Protein AF-A0A925UW72-F1 (afdb_monomer_lite)

Radius of gyration: 18.99 Å; chains: 1; bounding box: 35×32×63 Å

pLDDT: mean 74.26, std 14.44, range [50.22, 94.0]

Foldseek 3Di:
DVQLVVQLVQLVVCLVCQVPQQDDRDGDDPVLVVVCVVDVVCPVVVVVVVVVVVVVLQVPDPDVRNGSRDNVVSVVVNVVSVVVVVVVVVVVVVVVVVVVVVVVVVD

Structure (mmCIF, N/CA/C/O backbone):
data_AF-A0A925UW72-F1
#
_entry.id   AF-A0A925UW72-F1
#
loop_
_atom_site.group_PDB
_atom_site.id
_atom_site.type_symbol
_atom_site.label_atom_id
_atom_site.label_alt_id
_atom_site.label_comp_id
_atom_site.label_asym_id
_atom_site.label_entity_id
_atom_site.label_seq_id
_atom_site.pdbx_PDB_ins_code
_atom_site.Cartn_x
_atom_site.Cartn_y
_atom_site.Cartn_z
_atom_site.occupancy
_atom_site.B_iso_or_equiv
_atom_site.auth_seq_id
_atom_site.auth_comp_id
_atom_site.auth_asym_id
_atom_site.auth_atom_id
_atom_site.pdbx_PDB_model_num
ATOM 1 N N . MET A 1 1 ? -1.631 -4.125 -10.412 1.00 61.69 1 MET A N 1
ATOM 2 C CA . MET A 1 1 ? -2.235 -2.786 -10.253 1.00 61.69 1 MET A CA 1
ATOM 3 C C . MET A 1 1 ? -3.573 -2.838 -9.521 1.00 61.69 1 MET A C 1
ATOM 5 O O . MET A 1 1 ? -3.659 -2.257 -8.456 1.00 61.69 1 MET A O 1
ATOM 9 N N . ASP A 1 2 ? -4.575 -3.599 -9.975 1.00 77.56 2 ASP A N 1
ATOM 10 C CA . ASP A 1 2 ? -5.892 -3.650 -9.297 1.00 77.56 2 ASP A CA 1
ATOM 11 C C . ASP A 1 2 ? -5.834 -4.123 -7.819 1.00 77.56 2 ASP A C 1
ATOM 13 O O . ASP A 1 2 ? -6.500 -3.598 -6.928 1.00 77.56 2 ASP A O 1
ATOM 17 N N . ARG A 1 3 ? -4.934 -5.064 -7.509 1.00 76.69 3 ARG A N 1
ATOM 18 C CA . ARG A 1 3 ? -4.777 -5.637 -6.158 1.00 76.69 3 ARG A CA 1
ATOM 19 C C . ARG A 1 3 ? -4.226 -4.671 -5.109 1.00 76.69 3 ARG A C 1
ATOM 21 O O . ARG A 1 3 ? -4.700 -4.683 -3.978 1.00 76.69 3 ARG A O 1
ATOM 28 N N . THR A 1 4 ? -3.233 -3.853 -5.461 1.00 80.12 4 THR A N 1
ATOM 29 C CA . THR A 1 4 ? -2.656 -2.859 -4.536 1.00 80.12 4 THR A CA 1
ATOM 30 C C . THR A 1 4 ? -3.701 -1.812 -4.183 1.00 80.12 4 THR A C 1
ATOM 32 O O . THR A 1 4 ? -3.863 -1.481 -3.013 1.00 80.12 4 THR A O 1
ATOM 35 N N . THR A 1 5 ? -4.487 -1.386 -5.173 1.00 84.06 5 THR A N 1
ATOM 36 C CA . THR A 1 5 ? -5.615 -0.468 -4.987 1.00 84.06 5 THR A CA 1
ATOM 37 C C . THR A 1 5 ? -6.691 -1.076 -4.091 1.00 84.06 5 THR A C 1
ATOM 39 O O . THR A 1 5 ? -7.159 -0.432 -3.153 1.00 84.06 5 THR A O 1
ATOM 42 N N . ARG A 1 6 ? -7.043 -2.348 -4.317 1.00 84.69 6 ARG A N 1
ATOM 43 C CA . ARG A 1 6 ? -8.014 -3.065 -3.484 1.00 84.69 6 ARG A CA 1
ATOM 44 C C . ARG A 1 6 ? -7.549 -3.209 -2.034 1.00 84.69 6 ARG A C 1
ATOM 46 O O . ARG A 1 6 ? -8.344 -2.967 -1.130 1.00 84.69 6 ARG A O 1
ATOM 53 N N . ARG A 1 7 ? -6.276 -3.556 -1.807 1.00 84.75 7 ARG A N 1
ATOM 54 C CA . ARG A 1 7 ? -5.704 -3.643 -0.454 1.00 84.75 7 ARG A CA 1
ATOM 55 C C . ARG A 1 7 ? -5.688 -2.287 0.234 1.00 84.75 7 ARG A C 1
ATOM 57 O O . ARG A 1 7 ? -6.139 -2.187 1.368 1.00 84.75 7 ARG A O 1
ATOM 64 N N . HIS A 1 8 ? -5.237 -1.250 -0.468 1.00 87.12 8 HIS A N 1
ATOM 65 C CA . HIS A 1 8 ? -5.233 0.114 0.046 1.00 87.12 8 HIS A CA 1
ATOM 66 C C . HIS A 1 8 ? -6.637 0.535 0.499 1.00 87.12 8 HIS A C 1
ATOM 68 O O . HIS A 1 8 ? -6.808 0.936 1.642 1.00 87.12 8 HIS A O 1
ATOM 74 N N . SER A 1 9 ? -7.662 0.311 -0.331 1.00 86.56 9 SER A N 1
ATOM 75 C CA . SER A 1 9 ? -9.059 0.591 0.026 1.00 86.56 9 SER A CA 1
ATOM 76 C C . SER A 1 9 ? -9.529 -0.159 1.284 1.00 86.56 9 SER A C 1
ATOM 78 O O . SER A 1 9 ? -10.214 0.427 2.124 1.00 86.56 9 SER A O 1
ATOM 80 N N . MET A 1 10 ? -9.141 -1.428 1.456 1.00 85.75 10 MET A N 1
ATOM 81 C CA . MET A 1 10 ? -9.474 -2.208 2.656 1.00 85.75 10 MET A CA 1
ATOM 82 C C . MET A 1 10 ? -8.776 -1.675 3.914 1.00 85.75 10 MET A C 1
ATOM 84 O O . MET A 1 10 ? -9.426 -1.539 4.950 1.00 85.75 10 MET A O 1
ATOM 88 N N . LEU A 1 11 ? -7.491 -1.322 3.821 1.00 86.19 11 LEU A N 1
ATOM 89 C CA . LEU A 1 11 ? -6.727 -0.743 4.930 1.00 86.19 11 LEU A CA 1
ATOM 90 C C . LEU A 1 11 ? -7.257 0.642 5.323 1.00 86.19 11 LEU A C 1
ATOM 92 O O . LEU A 1 11 ? -7.432 0.916 6.507 1.00 86.19 11 LEU A O 1
ATOM 96 N N . THR A 1 12 ? -7.608 1.493 4.353 1.00 86.62 12 THR A N 1
ATOM 97 C CA . THR A 1 12 ? -8.275 2.778 4.619 1.00 86.62 12 THR A CA 1
ATOM 98 C C . THR A 1 12 ? -9.624 2.572 5.310 1.00 86.62 12 THR A C 1
ATOM 100 O O . THR A 1 12 ? -9.971 3.309 6.230 1.00 86.62 12 THR A O 1
ATOM 103 N N . GLY A 1 13 ? -10.376 1.541 4.912 1.00 85.81 13 GLY A N 1
ATOM 104 C CA . GLY A 1 13 ? -11.618 1.154 5.579 1.00 85.81 13 GLY A CA 1
ATOM 105 C C . GLY A 1 13 ? -11.400 0.710 7.028 1.00 85.81 13 GLY A C 1
ATOM 106 O O . GLY A 1 13 ? -12.170 1.096 7.905 1.00 85.81 13 GLY A O 1
ATOM 107 N N . ASN A 1 14 ? -10.340 -0.051 7.310 1.00 85.12 14 ASN A N 1
ATOM 108 C CA . ASN A 1 14 ? -9.984 -0.416 8.682 1.00 85.12 14 ASN A CA 1
ATOM 109 C C . ASN A 1 14 ? -9.577 0.809 9.499 1.00 85.12 14 ASN A C 1
ATOM 111 O O . ASN A 1 14 ? -10.045 0.961 10.620 1.00 85.12 14 ASN A O 1
ATOM 115 N N . LEU A 1 15 ? -8.766 1.696 8.920 1.00 84.88 15 LEU A N 1
ATOM 116 C CA . LEU A 1 15 ? -8.324 2.941 9.539 1.00 84.88 15 LEU A CA 1
ATOM 117 C C . LEU A 1 15 ? -9.511 3.831 9.940 1.00 84.88 15 LEU A C 1
ATOM 119 O O . LEU A 1 15 ? -9.568 4.318 11.066 1.00 84.88 15 LEU A O 1
ATOM 123 N N . ALA A 1 16 ? -10.489 3.993 9.044 1.00 85.75 16 ALA A N 1
ATOM 124 C CA . ALA A 1 16 ? -11.696 4.776 9.306 1.00 85.75 16 ALA A CA 1
ATOM 125 C C . ALA A 1 16 ? -12.554 4.189 10.441 1.00 85.75 16 ALA A C 1
ATOM 127 O O . ALA A 1 16 ? -13.168 4.937 11.198 1.00 85.75 16 ALA A O 1
ATOM 128 N N . ASN A 1 17 ? -12.569 2.860 10.579 1.00 83.88 17 ASN A N 1
ATOM 129 C CA . ASN A 1 17 ? -13.342 2.148 11.598 1.00 83.88 17 ASN A CA 1
ATOM 130 C C . ASN A 1 17 ? -12.488 1.702 12.799 1.00 83.88 17 ASN A C 1
ATOM 132 O O . ASN A 1 17 ? -12.936 0.889 13.607 1.00 83.88 17 ASN A O 1
ATOM 136 N N . ALA A 1 18 ? -11.264 2.223 12.944 1.00 79.50 18 ALA A N 1
ATOM 137 C CA . ALA A 1 18 ? -10.340 1.801 13.996 1.00 79.50 18 ALA A CA 1
ATOM 138 C C . ALA A 1 18 ? -10.861 2.097 15.413 1.00 79.50 18 ALA A C 1
ATOM 140 O O . ALA A 1 18 ? -10.500 1.398 16.354 1.00 79.50 18 ALA A O 1
ATOM 141 N N . ASN A 1 19 ? -11.727 3.107 15.546 1.00 76.88 19 ASN A N 1
ATOM 142 C CA . ASN A 1 19 ? -12.373 3.506 16.801 1.00 76.88 19 ASN A CA 1
ATOM 143 C C . ASN A 1 19 ? -13.844 3.059 16.883 1.00 76.88 19 ASN A C 1
ATOM 145 O O . ASN A 1 19 ? -14.593 3.561 17.721 1.00 76.88 19 ASN A O 1
ATOM 149 N N . THR A 1 20 ? -14.298 2.182 15.983 1.00 79.75 20 THR A N 1
ATOM 150 C CA . THR A 1 20 ? -15.674 1.676 15.982 1.00 79.75 20 THR A CA 1
ATOM 151 C C . THR A 1 20 ? -15.746 0.403 16.830 1.00 79.75 20 THR A C 1
ATOM 153 O O . THR A 1 20 ? -15.174 -0.610 16.421 1.00 79.75 20 THR A O 1
ATOM 156 N N . PRO A 1 21 ? -16.469 0.409 17.969 1.00 74.25 21 PRO A N 1
ATOM 157 C CA . PRO A 1 21 ? -16.535 -0.747 18.859 1.00 74.25 21 PRO A CA 1
ATOM 158 C C . PRO A 1 21 ? -17.004 -2.013 18.134 1.00 74.25 21 PRO A C 1
ATOM 160 O O . PRO A 1 21 ? -17.989 -1.991 17.392 1.00 74.25 21 PRO A O 1
ATOM 163 N N . GLY A 1 22 ? -16.300 -3.126 18.351 1.00 73.38 22 GLY A N 1
ATOM 164 C CA . GLY A 1 22 ? -16.615 -4.424 17.742 1.00 73.38 22 GLY A CA 1
ATOM 165 C C . GLY A 1 22 ? -16.240 -4.562 16.259 1.00 73.38 22 GLY A C 1
ATOM 166 O O . GLY A 1 22 ? -16.580 -5.575 15.636 1.00 73.38 22 GLY A O 1
ATOM 167 N N . TYR A 1 23 ? -15.539 -3.587 15.668 1.00 79.25 23 TYR A N 1
ATOM 168 C CA . TYR A 1 23 ? -15.086 -3.690 14.283 1.00 79.25 23 TYR A CA 1
ATOM 169 C C . TYR A 1 23 ? -13.942 -4.708 14.135 1.00 79.25 23 TYR A C 1
ATOM 171 O O . TYR A 1 23 ? -12.934 -4.686 14.850 1.00 79.25 23 TYR A O 1
ATOM 179 N N . LYS A 1 24 ? -14.094 -5.611 13.155 1.00 79.12 24 LYS A N 1
ATOM 180 C CA . LYS A 1 24 ? -13.099 -6.634 12.813 1.00 79.12 24 LYS A CA 1
ATOM 181 C C . LYS A 1 24 ? -12.314 -6.237 11.572 1.00 79.12 24 LYS A C 1
ATOM 183 O O . LYS A 1 24 ? -12.891 -5.959 10.521 1.00 79.12 24 LYS A O 1
ATOM 188 N N . ARG A 1 25 ? -10.990 -6.294 11.697 1.00 79.44 25 ARG A N 1
ATOM 189 C CA . ARG A 1 25 ? -10.047 -6.003 10.621 1.00 79.44 25 ARG A CA 1
ATOM 190 C C . ARG A 1 25 ? -10.254 -6.914 9.407 1.00 79.44 25 ARG A C 1
ATOM 192 O O . ARG A 1 25 ? -10.399 -8.126 9.564 1.00 79.44 25 ARG A O 1
ATOM 199 N N . LYS A 1 26 ? -10.199 -6.337 8.205 1.00 80.25 26 LYS A N 1
ATOM 200 C CA . LYS A 1 26 ? -10.218 -7.063 6.925 1.00 80.25 26 LYS A CA 1
ATOM 201 C C . LYS A 1 26 ? -8.942 -6.750 6.147 1.00 80.25 26 LYS A C 1
ATOM 203 O O . LYS A 1 26 ? -8.640 -5.583 5.932 1.00 80.25 26 LYS A O 1
ATOM 208 N N . ASP A 1 27 ? -8.208 -7.766 5.715 1.00 78.00 27 ASP A N 1
ATOM 209 C CA . ASP A 1 27 ? -7.019 -7.602 4.868 1.00 78.00 27 ASP A CA 1
ATOM 210 C C . ASP A 1 27 ? -7.010 -8.691 3.787 1.00 78.00 27 ASP A C 1
ATOM 212 O O . ASP A 1 27 ? -7.591 -9.764 3.966 1.00 78.00 27 ASP A O 1
ATOM 216 N N . CYS A 1 28 ? -6.364 -8.409 2.661 1.00 70.75 28 CYS A N 1
ATOM 217 C CA . CYS A 1 28 ? -6.092 -9.378 1.611 1.00 70.75 28 CYS A CA 1
ATOM 218 C C . CYS A 1 28 ? -4.589 -9.674 1.595 1.00 70.75 28 CYS A C 1
ATOM 220 O O . CYS A 1 28 ? -3.777 -8.844 1.181 1.00 70.75 28 CYS A O 1
ATOM 222 N N . ASP A 1 29 ? -4.220 -10.866 2.060 1.00 67.69 29 ASP A N 1
ATOM 223 C CA . ASP A 1 29 ? -2.823 -11.280 2.131 1.00 67.69 29 ASP A CA 1
ATOM 224 C C . ASP A 1 29 ? -2.289 -11.603 0.723 1.00 67.69 29 ASP 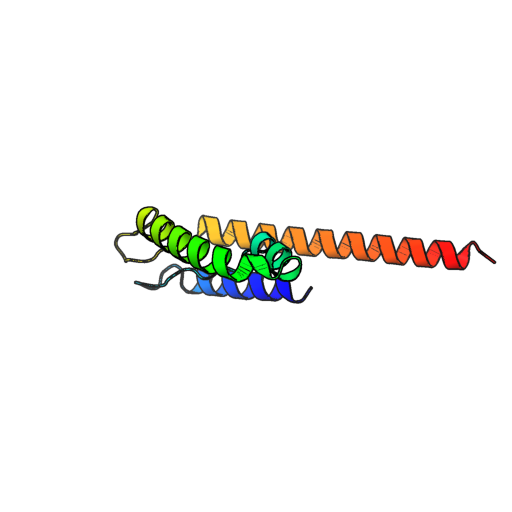A C 1
ATOM 226 O O . ASP A 1 29 ? -2.775 -12.506 0.039 1.00 67.69 29 ASP A O 1
ATOM 230 N N . PHE A 1 30 ? -1.314 -10.814 0.264 1.00 61.53 30 PHE A N 1
ATOM 231 C CA . PHE A 1 30 ? -0.799 -10.854 -1.109 1.00 61.53 30 PHE A CA 1
ATOM 232 C C . PHE A 1 30 ? -0.140 -12.194 -1.449 1.00 61.53 30 PHE A C 1
ATOM 234 O O . PHE A 1 30 ? -0.350 -12.710 -2.546 1.00 61.53 30 PHE A O 1
ATOM 241 N N . ASN A 1 31 ? 0.624 -12.757 -0.510 1.00 59.69 31 ASN A N 1
ATOM 242 C CA . ASN A 1 31 ? 1.364 -14.002 -0.726 1.00 59.69 31 ASN A CA 1
ATOM 243 C C . ASN A 1 31 ? 0.403 -15.194 -0.779 1.00 59.69 31 ASN A C 1
ATOM 245 O O . ASN A 1 31 ? 0.443 -15.984 -1.713 1.00 59.69 31 ASN A O 1
ATOM 249 N N . ALA A 1 32 ? -0.558 -15.240 0.149 1.00 59.62 32 ALA A N 1
ATOM 250 C CA . ALA A 1 32 ? -1.543 -16.316 0.206 1.00 59.62 32 ALA A CA 1
ATOM 251 C C . ALA A 1 32 ? -2.467 -16.364 -1.025 1.00 59.62 32 ALA A C 1
ATOM 253 O O . ALA A 1 32 ? -2.972 -17.428 -1.374 1.00 59.62 32 ALA A O 1
ATOM 254 N N . VAL A 1 33 ? -2.730 -15.225 -1.676 1.00 56.00 33 VAL A N 1
ATOM 255 C CA . VAL A 1 33 ? -3.546 -15.179 -2.901 1.00 56.00 33 VAL A CA 1
ATOM 256 C C . VAL A 1 33 ? -2.724 -15.530 -4.141 1.00 56.00 33 VAL A C 1
ATOM 258 O O . VAL A 1 33 ? -3.254 -16.190 -5.030 1.00 56.00 33 VAL A O 1
ATOM 261 N N . LEU A 1 34 ? -1.452 -15.120 -4.203 1.00 57.56 34 LEU A N 1
ATOM 262 C CA . LEU A 1 34 ? -0.565 -15.463 -5.316 1.00 57.56 34 LEU A CA 1
ATOM 263 C C . LEU A 1 34 ? -0.276 -16.969 -5.356 1.00 57.56 34 LEU A C 1
ATOM 265 O O . LEU A 1 34 ? -0.369 -17.572 -6.422 1.00 57.56 34 LEU A O 1
ATOM 269 N N . ASP A 1 35 ? -0.013 -17.576 -4.197 1.00 57.25 35 ASP A N 1
ATOM 270 C CA . ASP A 1 35 ? 0.218 -19.018 -4.080 1.00 57.25 35 ASP A CA 1
ATOM 271 C C . ASP A 1 35 ? -1.064 -19.813 -4.404 1.00 57.25 35 ASP A C 1
ATOM 273 O O . ASP A 1 35 ? -1.029 -20.756 -5.199 1.00 57.25 35 ASP A O 1
ATOM 277 N N . ALA A 1 36 ? -2.229 -19.343 -3.935 1.00 58.28 36 ALA A N 1
ATOM 278 C CA . ALA A 1 36 ? -3.518 -19.984 -4.205 1.00 58.28 36 ALA A CA 1
ATOM 279 C C . ALA A 1 36 ? -3.985 -19.887 -5.671 1.00 58.28 36 ALA A C 1
ATOM 281 O O . ALA A 1 36 ? -4.703 -20.772 -6.139 1.00 58.28 36 ALA A O 1
ATOM 282 N N . GLU A 1 37 ? -3.617 -18.831 -6.406 1.00 57.69 37 GLU A N 1
ATOM 283 C CA . GLU A 1 37 ? -3.860 -18.766 -7.856 1.00 57.69 37 GLU A CA 1
ATOM 284 C C . GLU A 1 37 ? -2.916 -19.674 -8.640 1.00 57.69 37 GLU A C 1
ATOM 286 O O . GLU A 1 37 ? -3.304 -20.212 -9.676 1.00 57.69 37 GLU A O 1
ATOM 291 N N . ASN A 1 38 ? -1.700 -19.874 -8.133 1.00 62.84 38 ASN A N 1
ATOM 292 C CA . ASN A 1 38 ? -0.713 -20.739 -8.762 1.00 62.84 38 ASN A CA 1
ATOM 293 C C . ASN A 1 38 ? -0.948 -22.227 -8.435 1.00 62.84 38 ASN A C 1
ATOM 295 O O . ASN A 1 38 ? -0.477 -23.098 -9.164 1.00 62.84 38 ASN A O 1
ATOM 299 N N . ASN A 1 39 ? -1.691 -22.536 -7.363 1.00 60.88 39 ASN A N 1
ATOM 300 C CA . ASN A 1 39 ? -1.905 -23.900 -6.887 1.00 60.88 39 ASN A CA 1
ATOM 301 C C . ASN A 1 39 ? -3.355 -24.131 -6.403 1.00 60.88 39 ASN A C 1
ATOM 303 O O . ASN A 1 39 ? -3.730 -23.824 -5.272 1.00 60.88 39 ASN A O 1
ATOM 307 N N . GLN A 1 40 ? -4.187 -24.770 -7.235 1.00 57.00 40 GLN A N 1
ATOM 308 C CA . GLN A 1 40 ? -5.601 -25.059 -6.917 1.00 57.00 40 GLN A CA 1
ATOM 309 C C . GLN A 1 40 ? -5.806 -25.974 -5.686 1.00 57.00 40 GLN A C 1
ATOM 311 O O . GLN A 1 40 ? -6.895 -26.010 -5.112 1.00 57.00 40 GLN A O 1
ATOM 316 N N . ALA A 1 41 ? -4.769 -26.688 -5.234 1.00 56.25 41 ALA A N 1
ATOM 317 C CA . ALA A 1 41 ? -4.807 -27.529 -4.034 1.00 56.25 41 ALA A CA 1
ATOM 318 C C . ALA A 1 41 ? -4.819 -26.728 -2.711 1.00 56.25 41 ALA A C 1
ATOM 320 O O . ALA A 1 41 ? -5.145 -27.273 -1.653 1.00 56.25 41 ALA A O 1
ATOM 321 N N . GLU A 1 42 ? -4.497 -25.433 -2.748 1.00 55.38 42 GLU A N 1
ATOM 322 C CA . GLU A 1 42 ? -4.276 -24.614 -1.553 1.00 55.38 42 GLU A CA 1
ATOM 323 C C . GLU A 1 42 ? -5.557 -24.024 -0.940 1.00 55.38 42 GLU A C 1
ATOM 325 O O . GLU A 1 42 ? -5.558 -23.602 0.217 1.00 55.38 42 GLU A O 1
ATOM 330 N N . VAL A 1 43 ? -6.685 -24.078 -1.658 1.00 56.69 43 VAL A N 1
ATOM 331 C CA . VAL A 1 43 ? -7.981 -23.525 -1.214 1.00 56.69 43 VAL A CA 1
ATOM 332 C C . VAL A 1 43 ? -8.482 -24.181 0.085 1.00 56.69 43 VAL A C 1
ATOM 334 O O . VAL A 1 43 ? -8.998 -23.496 0.963 1.00 56.69 43 VAL A O 1
ATOM 337 N N . ARG A 1 44 ? -8.245 -25.488 0.283 1.00 56.38 44 ARG A N 1
ATOM 338 C CA . ARG A 1 44 ? -8.555 -26.180 1.555 1.00 56.38 44 ARG A CA 1
ATOM 339 C C . ARG A 1 44 ? -7.611 -25.797 2.698 1.00 56.38 44 ARG A C 1
ATOM 341 O O . ARG A 1 44 ? -8.007 -25.797 3.862 1.00 56.38 44 ARG A O 1
ATOM 348 N N . MET A 1 45 ? -6.357 -25.477 2.383 1.00 57.34 45 MET A N 1
ATOM 349 C CA . MET A 1 45 ? -5.371 -25.033 3.373 1.00 57.34 45 MET A CA 1
ATOM 350 C C . MET A 1 45 ? -5.629 -23.581 3.803 1.00 57.34 45 MET A C 1
ATOM 352 O O . MET A 1 45 ? -5.365 -23.220 4.953 1.00 57.34 45 MET A O 1
ATOM 356 N N . LYS A 1 46 ? -6.215 -22.782 2.904 1.00 58.41 46 LYS A N 1
ATOM 357 C CA . LYS A 1 46 ? -6.665 -21.407 3.126 1.00 58.41 46 LYS A CA 1
ATOM 358 C C . LYS A 1 46 ? -7.772 -21.317 4.179 1.00 58.41 46 LYS A C 1
ATOM 360 O O . LYS A 1 46 ? -7.589 -20.584 5.141 1.00 58.41 46 LYS A O 1
ATOM 365 N N . GLU A 1 47 ? -8.828 -22.133 4.106 1.00 59.28 47 GLU A N 1
ATOM 366 C CA . GLU A 1 47 ? -9.889 -22.147 5.139 1.00 59.28 47 GLU A CA 1
ATOM 367 C C . GLU A 1 47 ? -9.350 -22.499 6.540 1.00 59.28 47 GLU A C 1
ATOM 369 O O . GLU A 1 47 ? -9.755 -21.924 7.555 1.00 59.28 47 GLU A O 1
ATOM 374 N N . MET A 1 48 ? -8.393 -23.430 6.608 1.00 59.31 48 MET A N 1
ATOM 375 C CA . MET A 1 48 ? -7.734 -23.831 7.856 1.00 59.31 48 MET A CA 1
ATOM 376 C C . MET A 1 48 ? -6.809 -22.738 8.415 1.00 59.31 48 MET A C 1
ATOM 378 O O . MET A 1 48 ? -6.778 -22.521 9.631 1.00 59.31 48 MET A O 1
ATOM 382 N N . ARG A 1 49 ? -6.062 -22.035 7.551 1.00 60.69 49 ARG A N 1
ATOM 383 C CA . ARG A 1 49 ? -5.201 -20.909 7.947 1.00 60.69 49 ARG A CA 1
ATOM 384 C C . ARG A 1 49 ? -6.008 -19.677 8.334 1.00 60.69 49 ARG A C 1
ATOM 386 O O . ARG A 1 49 ? -5.681 -19.080 9.352 1.00 60.69 49 ARG A O 1
ATOM 393 N N . GLU A 1 50 ? -7.075 -19.351 7.613 1.00 58.84 50 GLU A N 1
ATOM 394 C CA . GLU A 1 50 ? -7.974 -18.234 7.924 1.00 58.84 50 GLU A CA 1
ATOM 395 C C . GLU A 1 50 ? -8.670 -18.439 9.277 1.00 58.84 50 GLU A C 1
ATOM 397 O O . GLU A 1 50 ? -8.655 -17.534 10.112 1.00 58.84 50 GLU A O 1
ATOM 402 N N . ARG A 1 51 ? -9.160 -19.656 9.575 1.00 59.94 51 ARG A N 1
ATOM 403 C CA . ARG A 1 51 ? -9.672 -20.007 10.918 1.00 59.94 51 ARG A CA 1
ATOM 404 C C . ARG A 1 51 ? -8.610 -19.876 12.007 1.00 59.94 51 ARG A C 1
ATOM 406 O O . ARG A 1 51 ? -8.915 -19.444 13.118 1.00 59.94 51 ARG A O 1
ATOM 413 N N . ARG A 1 52 ? -7.362 -20.257 11.718 1.00 56.41 52 ARG A N 1
ATOM 414 C CA . ARG A 1 52 ? -6.254 -20.146 12.677 1.00 56.41 52 ARG A CA 1
ATOM 415 C C . ARG A 1 52 ? -5.837 -18.686 12.888 1.00 56.41 52 ARG A C 1
ATOM 417 O O . ARG A 1 52 ? -5.613 -18.296 14.026 1.00 56.41 52 ARG A O 1
ATOM 424 N N . GLN A 1 53 ? -5.774 -17.873 11.836 1.00 54.81 53 GLN A N 1
ATOM 425 C CA . GLN A 1 53 ? -5.495 -16.437 11.928 1.00 54.81 53 GLN A CA 1
ATOM 426 C C . GLN A 1 53 ? -6.610 -15.690 12.660 1.00 54.81 53 GLN A C 1
ATOM 428 O O . GLN A 1 53 ? -6.297 -14.850 13.496 1.00 54.81 53 GLN A O 1
ATOM 433 N N . GLN A 1 54 ? -7.882 -16.041 12.438 1.00 54.19 54 GLN A N 1
ATOM 434 C CA . GLN A 1 54 ? -8.998 -15.522 13.237 1.00 54.19 54 GLN A CA 1
ATOM 435 C C . GLN A 1 54 ? -8.823 -15.853 14.726 1.00 54.19 54 GLN A C 1
ATOM 437 O O . GLN A 1 54 ? -8.896 -14.949 15.551 1.00 54.19 54 GLN A O 1
ATOM 442 N N . MET A 1 55 ? -8.475 -17.101 15.072 1.00 50.22 55 MET A N 1
ATOM 443 C CA . MET A 1 55 ? -8.199 -17.478 16.468 1.00 50.22 55 MET A CA 1
ATOM 444 C C . MET A 1 55 ? -6.972 -16.783 17.076 1.00 50.22 55 MET A C 1
ATOM 446 O O . MET A 1 55 ? -6.956 -16.522 18.276 1.00 50.22 55 MET A O 1
ATOM 450 N N . LEU A 1 56 ? -5.919 -16.513 16.296 1.00 50.44 56 LEU A N 1
ATOM 451 C CA . LEU A 1 56 ? -4.744 -15.785 16.788 1.00 50.44 56 LEU A CA 1
ATOM 452 C C . LEU A 1 56 ? -5.026 -14.288 16.956 1.00 50.44 56 LEU A C 1
ATOM 454 O O . LEU A 1 56 ? -4.550 -13.690 17.923 1.00 50.44 56 LEU A O 1
ATOM 458 N N . SER A 1 57 ? -5.824 -13.701 16.064 1.00 53.25 57 SER A N 1
ATOM 459 C CA . SER A 1 57 ? -6.211 -12.293 16.143 1.00 53.25 57 SER A CA 1
ATOM 460 C C . SER A 1 57 ? -7.165 -12.019 17.308 1.00 53.25 57 SER A C 1
ATOM 462 O O . SER A 1 57 ? -7.007 -11.004 17.978 1.00 53.25 57 SER A O 1
ATOM 464 N N . ASP A 1 58 ? -8.056 -12.960 17.637 1.00 52.19 58 ASP A N 1
ATOM 465 C CA . ASP A 1 58 ? -8.900 -12.891 18.842 1.00 52.19 58 ASP A CA 1
ATOM 466 C C . ASP A 1 58 ? -8.074 -12.887 20.150 1.00 52.19 58 ASP A C 1
ATOM 468 O O . ASP A 1 58 ? -8.569 -12.466 21.193 1.00 52.19 58 ASP A O 1
ATOM 472 N N . ARG A 1 59 ? -6.804 -13.327 20.123 1.00 51.06 59 ARG A N 1
ATOM 473 C CA . ARG A 1 59 ? -5.932 -13.392 21.312 1.00 51.06 59 ARG A CA 1
ATOM 474 C C . ARG A 1 59 ? -4.986 -12.203 21.477 1.00 51.06 59 ARG A C 1
ATOM 476 O O . ARG A 1 59 ? -4.423 -12.062 22.558 1.00 51.06 59 ARG A O 1
ATOM 483 N N . THR A 1 60 ? -4.756 -11.393 20.440 1.00 52.06 60 THR A N 1
ATOM 484 C CA . THR A 1 60 ? -3.669 -10.389 20.448 1.00 52.06 60 THR A CA 1
ATOM 485 C C . THR A 1 60 ? -4.108 -8.939 20.621 1.00 52.06 60 THR A C 1
ATOM 487 O O . THR A 1 60 ? -3.260 -8.111 20.942 1.00 52.06 60 THR 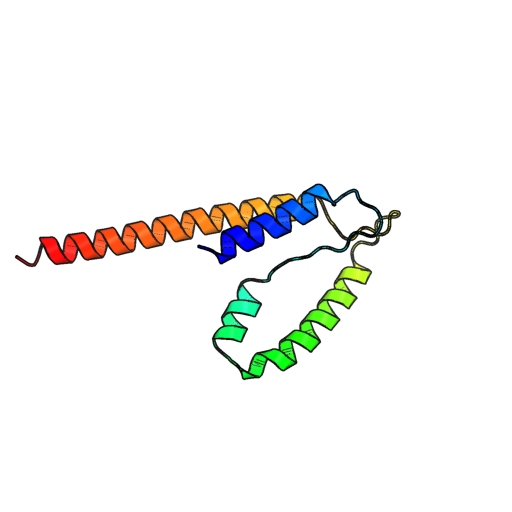A O 1
ATOM 490 N N . SER A 1 61 ? -5.390 -8.603 20.476 1.00 55.16 61 SER A N 1
ATOM 491 C CA . SER A 1 61 ? -5.827 -7.211 20.664 1.00 55.16 61 SER A CA 1
ATOM 492 C C . SER A 1 61 ? -7.318 -7.081 20.925 1.00 55.16 61 SER A C 1
ATOM 494 O O . SER A 1 61 ? -8.036 -6.443 20.165 1.00 55.16 61 SER A O 1
ATOM 496 N N . ILE A 1 62 ? -7.792 -7.635 22.039 1.00 55.34 62 ILE A N 1
ATOM 497 C CA . ILE A 1 62 ? -9.030 -7.126 22.630 1.00 55.34 62 ILE A CA 1
ATOM 498 C C . ILE A 1 62 ? -8.634 -5.849 23.375 1.00 55.34 62 ILE A C 1
ATOM 500 O O . ILE A 1 62 ? -8.245 -5.886 24.543 1.00 55.34 62 ILE A O 1
ATOM 504 N N . ARG A 1 63 ? -8.673 -4.705 22.677 1.00 57.12 63 ARG A N 1
ATOM 505 C CA . ARG A 1 63 ? -8.847 -3.419 23.365 1.00 57.12 63 ARG A CA 1
ATOM 506 C C . ARG A 1 63 ? -10.110 -3.528 24.228 1.00 57.12 63 ARG A C 1
ATOM 508 O O . ARG A 1 63 ? -11.017 -4.296 23.913 1.00 57.12 63 ARG A O 1
ATOM 515 N N . VAL A 1 64 ? -10.197 -2.743 25.300 1.00 59.19 64 VAL A N 1
ATOM 516 C CA . VAL A 1 64 ? -11.367 -2.732 26.205 1.00 59.19 64 VAL A CA 1
ATOM 517 C C . VAL A 1 64 ? -12.692 -2.471 25.449 1.00 59.19 64 VAL A C 1
ATOM 519 O O . VAL A 1 64 ? -13.754 -2.845 25.936 1.00 59.19 64 VAL A O 1
ATOM 522 N N . ASP A 1 65 ? -12.632 -1.902 24.237 1.00 56.16 65 ASP A N 1
ATOM 523 C CA . ASP A 1 65 ? -13.764 -1.630 23.337 1.00 56.16 65 ASP A CA 1
ATOM 524 C C . ASP A 1 65 ? -14.160 -2.794 22.388 1.00 56.16 65 ASP A C 1
ATOM 526 O O . ASP A 1 65 ? -15.118 -2.664 21.625 1.00 56.16 65 ASP A O 1
ATOM 530 N N . GLY A 1 66 ? -13.442 -3.925 22.402 1.00 64.06 66 GLY A N 1
ATOM 531 C CA . GLY A 1 66 ? -13.695 -5.072 21.521 1.00 64.06 66 GLY A CA 1
ATOM 532 C C . GLY A 1 66 ? -13.214 -4.909 20.071 1.00 64.06 66 GLY A C 1
ATOM 533 O O . GLY A 1 66 ? -13.519 -5.763 19.235 1.00 64.06 66 GLY A O 1
ATOM 534 N N . SER A 1 67 ? -12.471 -3.845 19.756 1.00 65.88 67 SER A N 1
ATOM 535 C CA . SER A 1 67 ? -11.901 -3.588 18.431 1.00 65.88 67 SER A CA 1
ATOM 536 C C . SER A 1 67 ? -10.539 -4.266 18.272 1.00 65.88 67 SER A C 1
ATOM 538 O O . SER A 1 67 ? -9.663 -4.148 19.126 1.00 65.88 67 SER A O 1
ATOM 540 N N . ASN A 1 68 ? -10.335 -4.925 17.130 1.00 69.81 68 ASN A N 1
ATOM 541 C CA . ASN A 1 68 ? -9.092 -5.632 16.783 1.00 69.81 68 ASN A CA 1
ATOM 542 C C . ASN A 1 68 ? -8.253 -4.870 15.728 1.00 69.81 68 ASN A C 1
ATOM 544 O O . ASN A 1 68 ? -7.407 -5.441 15.042 1.00 69.81 68 ASN A O 1
ATOM 548 N N . VAL A 1 69 ? -8.530 -3.577 15.542 1.00 72.69 69 VAL A N 1
ATOM 549 C CA . VAL A 1 69 ? -7.777 -2.707 14.632 1.00 72.69 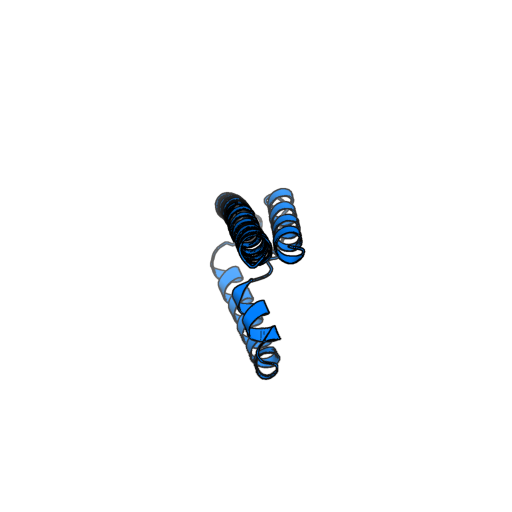69 VAL A CA 1
ATOM 550 C C . VAL A 1 69 ? -6.729 -1.939 15.426 1.00 72.69 69 VAL A C 1
ATOM 552 O O . VAL A 1 69 ? -7.024 -1.342 16.461 1.00 72.69 69 VAL A O 1
ATOM 555 N N . ASP A 1 70 ? -5.495 -1.962 14.940 1.00 79.56 70 ASP A N 1
ATOM 556 C CA . ASP A 1 70 ? -4.347 -1.258 15.501 1.00 79.56 70 ASP A CA 1
ATOM 557 C C . ASP A 1 70 ? -3.961 -0.129 14.539 1.00 79.56 70 ASP A C 1
ATOM 559 O O . ASP A 1 70 ? -3.599 -0.392 13.395 1.00 79.56 70 ASP A O 1
ATOM 563 N N . LEU A 1 71 ? -4.121 1.122 14.981 1.00 80.06 71 LEU A N 1
ATOM 564 C CA . LEU A 1 71 ? -3.983 2.313 14.141 1.00 80.06 71 LEU A CA 1
ATOM 565 C C . LEU A 1 71 ? -2.574 2.396 13.550 1.00 80.06 71 LEU A C 1
ATOM 567 O O . LEU A 1 71 ? -2.406 2.585 12.346 1.00 80.06 71 LEU A O 1
ATOM 571 N N . GLU A 1 72 ? -1.572 2.211 14.399 1.00 80.44 72 GLU A N 1
ATOM 57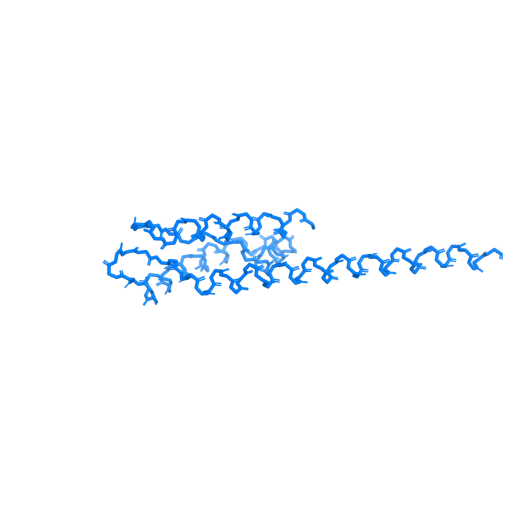2 C CA . GLU A 1 72 ? -0.164 2.258 14.042 1.00 80.44 72 GLU A CA 1
ATOM 573 C C . GLU A 1 72 ? 0.172 1.172 13.010 1.00 80.44 72 GLU A C 1
ATOM 575 O O . GLU A 1 72 ? 0.827 1.449 12.000 1.00 80.44 72 GLU A O 1
ATOM 580 N N . ARG A 1 73 ? -0.340 -0.052 13.205 1.00 83.69 73 ARG A N 1
ATOM 581 C CA . ARG A 1 73 ? -0.166 -1.144 12.231 1.00 83.69 73 ARG A CA 1
ATOM 582 C C . ARG A 1 73 ? -0.889 -0.898 10.910 1.00 83.69 73 ARG A C 1
ATOM 584 O O . ARG A 1 73 ? -0.332 -1.233 9.861 1.00 83.69 73 ARG A O 1
ATOM 591 N N . GLU A 1 74 ? -2.092 -0.326 10.920 1.00 83.75 74 GLU A N 1
ATOM 592 C CA . GLU A 1 74 ? -2.810 -0.018 9.677 1.00 83.75 74 GLU A CA 1
ATOM 593 C C . GLU A 1 74 ? -2.080 1.060 8.867 1.00 83.75 74 GLU A C 1
ATOM 595 O O . GLU A 1 74 ? -1.900 0.894 7.662 1.00 83.75 74 GLU A O 1
ATOM 600 N N . VAL A 1 75 ? -1.577 2.116 9.516 1.00 85.25 75 VAL A N 1
ATOM 601 C CA . VAL A 1 75 ? -0.798 3.174 8.847 1.00 85.25 75 VAL A CA 1
ATOM 602 C C . VAL A 1 75 ? 0.490 2.612 8.239 1.00 85.25 75 VAL A C 1
ATOM 604 O O . VAL A 1 75 ? 0.806 2.908 7.085 1.00 85.25 75 VAL A O 1
ATOM 607 N N . MET A 1 76 ? 1.199 1.740 8.963 1.00 87.44 76 MET A N 1
ATOM 608 C CA . MET A 1 76 ? 2.386 1.060 8.434 1.00 87.44 76 MET A CA 1
ATOM 609 C C . MET A 1 76 ? 2.050 0.182 7.219 1.00 87.44 76 MET A C 1
ATOM 611 O O . MET A 1 76 ? 2.765 0.204 6.219 1.00 87.44 76 MET A O 1
ATOM 615 N N . SER A 1 77 ? 0.935 -0.549 7.276 1.00 86.19 77 SER A N 1
ATOM 616 C CA . SER A 1 77 ? 0.479 -1.418 6.181 1.00 86.19 77 SER A CA 1
ATOM 617 C C . SER A 1 77 ? 0.075 -0.617 4.933 1.00 86.19 77 SER A C 1
ATOM 619 O O . SER A 1 77 ? 0.296 -1.062 3.800 1.00 86.19 77 SER A O 1
ATOM 621 N N . ILE A 1 78 ? -0.505 0.576 5.120 1.00 87.38 78 ILE A N 1
ATOM 622 C CA . ILE A 1 78 ? -0.830 1.508 4.031 1.00 87.38 78 ILE A CA 1
ATOM 623 C C . ILE A 1 78 ? 0.458 1.969 3.346 1.00 87.38 78 ILE A C 1
ATOM 625 O O . ILE A 1 78 ? 0.564 1.842 2.124 1.00 87.38 78 ILE A O 1
ATOM 629 N N . ALA A 1 79 ? 1.445 2.418 4.125 1.00 89.62 79 ALA A N 1
ATOM 630 C CA . ALA A 1 79 ? 2.736 2.862 3.606 1.00 89.62 79 ALA A CA 1
ATOM 631 C C . ALA A 1 79 ? 3.475 1.739 2.856 1.00 89.62 79 ALA A C 1
ATOM 633 O O . ALA A 1 79 ? 3.988 1.949 1.760 1.00 89.62 79 ALA A O 1
ATOM 634 N N . GLU A 1 80 ? 3.474 0.515 3.392 1.00 88.12 80 GLU A N 1
ATOM 635 C CA . GLU A 1 80 ? 4.051 -0.657 2.719 1.00 88.12 80 GLU A CA 1
ATOM 636 C C . GLU A 1 80 ? 3.381 -0.923 1.362 1.00 88.12 80 GLU A C 1
ATOM 638 O O . GLU A 1 80 ? 4.048 -1.228 0.369 1.00 88.12 80 GLU A O 1
ATOM 643 N N . THR A 1 81 ? 2.053 -0.804 1.304 1.00 87.38 81 THR A N 1
ATOM 644 C CA . THR A 1 81 ? 1.287 -1.009 0.068 1.00 87.38 81 THR A CA 1
ATOM 645 C C . THR A 1 81 ? 1.604 0.066 -0.972 1.00 87.38 81 THR A C 1
ATOM 647 O O . THR A 1 81 ? 1.724 -0.248 -2.158 1.00 87.38 81 THR A O 1
ATOM 650 N N . GLU A 1 82 ? 1.782 1.313 -0.541 1.00 89.50 82 GLU A N 1
ATOM 651 C CA . GLU A 1 82 ? 2.152 2.434 -1.407 1.00 89.50 82 GLU A CA 1
ATOM 652 C C . GLU A 1 82 ? 3.573 2.284 -1.970 1.00 89.50 82 GLU A C 1
ATOM 654 O O . GLU A 1 82 ? 3.766 2.364 -3.185 1.00 89.50 82 GLU A O 1
ATOM 659 N N . LEU A 1 83 ? 4.547 1.945 -1.121 1.00 90.12 83 LEU A N 1
ATOM 660 C CA . LEU A 1 83 ? 5.924 1.669 -1.543 1.00 90.12 83 LEU A CA 1
ATOM 661 C C . LEU A 1 83 ? 5.990 0.522 -2.559 1.00 90.12 83 LEU A C 1
ATOM 663 O O . LEU A 1 83 ? 6.687 0.613 -3.570 1.00 90.12 83 LEU A O 1
ATOM 667 N N . ARG A 1 84 ? 5.225 -0.554 -2.337 1.00 86.81 84 ARG A N 1
ATOM 668 C CA . ARG A 1 84 ? 5.129 -1.657 -3.305 1.00 86.81 84 ARG A CA 1
ATOM 669 C C . ARG A 1 84 ? 4.561 -1.205 -4.644 1.00 86.81 84 ARG A C 1
ATOM 671 O O . ARG A 1 84 ? 5.042 -1.651 -5.683 1.00 86.81 84 ARG A O 1
ATOM 678 N N . TYR A 1 85 ? 3.532 -0.364 -4.637 1.00 88.25 85 TYR A N 1
ATOM 679 C CA . TYR A 1 85 ? 2.942 0.153 -5.869 1.00 88.25 85 TYR A CA 1
ATOM 680 C C . TYR A 1 85 ? 3.954 0.973 -6.681 1.00 88.25 85 TYR A C 1
ATOM 682 O O . TYR A 1 85 ? 4.062 0.782 -7.896 1.00 88.25 85 TYR A O 1
ATOM 690 N N . GLN A 1 86 ? 4.729 1.826 -6.009 1.00 90.38 86 GLN A N 1
ATOM 691 C CA . GLN A 1 86 ? 5.808 2.593 -6.634 1.00 90.38 86 GLN A CA 1
ATOM 692 C C . GLN A 1 86 ? 6.860 1.659 -7.245 1.00 90.38 86 GLN A C 1
ATOM 694 O O . GLN A 1 86 ? 7.113 1.733 -8.444 1.00 90.38 86 GLN A O 1
ATOM 699 N N . ALA A 1 87 ? 7.358 0.688 -6.474 1.00 90.75 87 ALA A N 1
ATOM 700 C CA . ALA A 1 87 ? 8.349 -0.277 -6.952 1.00 90.75 87 ALA A CA 1
ATOM 701 C C . ALA A 1 87 ? 7.867 -1.084 -8.175 1.00 90.75 87 ALA A C 1
ATOM 703 O O . ALA A 1 87 ? 8.618 -1.286 -9.131 1.00 90.75 87 ALA A O 1
ATOM 704 N N . LEU A 1 88 ? 6.604 -1.530 -8.176 1.00 89.12 88 LEU A N 1
ATOM 705 C CA . LEU A 1 88 ? 6.010 -2.228 -9.321 1.00 89.12 88 LEU A CA 1
ATOM 706 C C . LEU A 1 88 ? 5.922 -1.325 -10.555 1.00 89.12 88 LEU A C 1
ATOM 708 O O . LEU A 1 88 ? 6.191 -1.777 -11.668 1.00 89.12 88 LEU A O 1
ATOM 712 N N . THR A 1 89 ? 5.554 -0.059 -10.364 1.00 90.75 89 THR A N 1
ATOM 713 C CA . THR A 1 89 ? 5.474 0.922 -11.451 1.00 90.75 89 THR A CA 1
ATOM 714 C C . THR A 1 89 ? 6.855 1.166 -12.053 1.00 90.75 89 THR A C 1
ATOM 716 O O . THR A 1 89 ? 7.010 1.059 -13.271 1.00 90.75 89 THR A O 1
ATOM 719 N N . ASP A 1 90 ? 7.873 1.365 -11.218 1.00 93.25 90 ASP A N 1
ATOM 720 C CA . ASP A 1 90 ? 9.256 1.566 -11.654 1.00 93.25 90 ASP A CA 1
ATOM 721 C C . ASP A 1 90 ? 9.789 0.361 -12.435 1.00 93.25 90 ASP A C 1
ATOM 723 O O . ASP A 1 90 ? 10.335 0.514 -13.530 1.00 93.25 90 ASP A O 1
ATOM 727 N N . MET A 1 91 ? 9.564 -0.852 -11.924 1.00 91.62 91 MET A N 1
ATOM 728 C CA . MET A 1 91 ? 9.959 -2.087 -12.603 1.00 91.62 91 MET A CA 1
ATOM 729 C C . MET A 1 91 ? 9.282 -2.216 -13.975 1.00 91.62 91 MET A C 1
ATOM 731 O O . MET A 1 91 ? 9.935 -2.551 -14.965 1.00 91.62 91 MET A O 1
ATOM 735 N N . THR A 1 92 ? 7.981 -1.920 -14.064 1.00 91.88 92 THR A N 1
ATOM 736 C CA . THR A 1 92 ? 7.262 -1.969 -15.347 1.00 91.88 92 THR A CA 1
ATOM 737 C C . THR A 1 92 ? 7.770 -0.911 -16.326 1.00 91.88 92 THR A C 1
ATOM 739 O O . THR A 1 92 ? 7.954 -1.210 -17.506 1.00 91.88 92 THR A O 1
ATOM 742 N N . ALA A 1 93 ? 8.071 0.300 -15.850 1.00 93.19 93 ALA A N 1
ATOM 743 C CA . ALA A 1 93 ? 8.619 1.372 -16.672 1.00 93.19 93 ALA A CA 1
ATOM 744 C C . ALA A 1 93 ? 9.994 0.994 -17.244 1.00 93.19 93 ALA A C 1
ATOM 746 O O . ALA A 1 93 ? 10.234 1.177 -18.440 1.00 93.19 93 ALA A O 1
ATOM 747 N N . GLN A 1 94 ? 10.868 0.400 -16.423 1.00 94.00 94 GLN A N 1
ATOM 748 C CA . GLN A 1 94 ? 12.170 -0.111 -16.860 1.00 94.00 94 GLN A CA 1
ATOM 749 C C . GLN A 1 94 ? 12.029 -1.222 -17.905 1.00 94.00 94 GLN A C 1
ATOM 751 O O . GLN A 1 94 ? 12.724 -1.197 -18.921 1.00 94.00 94 GLN A O 1
ATOM 756 N N . TYR A 1 95 ? 11.095 -2.156 -17.708 1.00 92.56 95 TYR A N 1
ATOM 757 C CA . TYR A 1 95 ? 10.826 -3.231 -18.665 1.00 92.56 95 TYR A CA 1
ATOM 758 C C . TYR A 1 95 ? 10.404 -2.694 -20.043 1.00 92.56 95 TYR A C 1
ATOM 760 O O . TYR A 1 95 ? 10.975 -3.076 -21.067 1.00 92.56 95 TYR A O 1
ATOM 768 N N . PHE A 1 96 ? 9.456 -1.750 -20.088 1.00 93.94 96 PHE A N 1
ATOM 769 C CA . PHE A 1 96 ? 9.032 -1.123 -21.345 1.00 93.94 96 PHE A CA 1
ATOM 770 C C . PHE A 1 96 ? 10.131 -0.268 -21.981 1.00 93.94 96 PHE A C 1
ATOM 772 O O . PHE A 1 96 ? 10.264 -0.259 -23.206 1.00 93.94 96 PHE A O 1
ATOM 779 N N . ALA A 1 97 ? 10.933 0.433 -21.176 1.00 92.88 97 ALA A N 1
ATOM 780 C CA . ALA A 1 97 ? 12.084 1.177 -21.674 1.00 92.88 97 ALA A CA 1
ATOM 781 C C . ALA A 1 97 ? 13.109 0.241 -22.336 1.00 92.88 97 ALA A C 1
ATOM 783 O O . ALA A 1 97 ? 13.568 0.534 -23.440 1.00 92.88 97 ALA A O 1
ATOM 784 N N . GLY A 1 98 ? 13.396 -0.907 -21.713 1.00 92.50 98 GLY A N 1
ATOM 785 C CA . GLY A 1 98 ? 14.263 -1.946 -22.268 1.00 92.50 98 GLY A CA 1
ATOM 786 C C . GLY A 1 98 ? 13.740 -2.506 -23.591 1.00 92.50 98 GLY A C 1
ATOM 787 O O . GLY A 1 98 ? 14.474 -2.528 -24.577 1.00 92.50 98 GLY A O 1
ATOM 788 N N . LEU A 1 99 ? 12.453 -2.868 -23.656 1.00 92.12 99 LEU A N 1
ATOM 789 C CA . LEU A 1 99 ? 11.816 -3.321 -24.900 1.00 92.12 99 LEU A CA 1
ATOM 790 C C . LEU A 1 99 ? 11.886 -2.263 -26.010 1.00 92.12 99 LEU A C 1
ATOM 792 O O . LEU A 1 99 ? 12.206 -2.584 -27.154 1.00 92.12 99 LEU A O 1
ATOM 796 N N . LYS A 1 100 ? 11.619 -0.993 -25.682 1.00 91.88 100 LYS A N 1
ATOM 797 C CA . LYS A 1 100 ? 11.695 0.114 -26.644 1.00 91.88 100 LYS A CA 1
ATOM 798 C C . LYS A 1 100 ? 13.111 0.285 -27.192 1.00 91.88 100 LYS A C 1
ATOM 800 O O . LYS A 1 100 ? 13.267 0.508 -28.391 1.00 91.88 100 LYS A O 1
ATOM 805 N N . ASN A 1 101 ? 14.123 0.193 -26.332 1.00 91.31 101 ASN A N 1
ATOM 806 C CA . ASN A 1 101 ? 15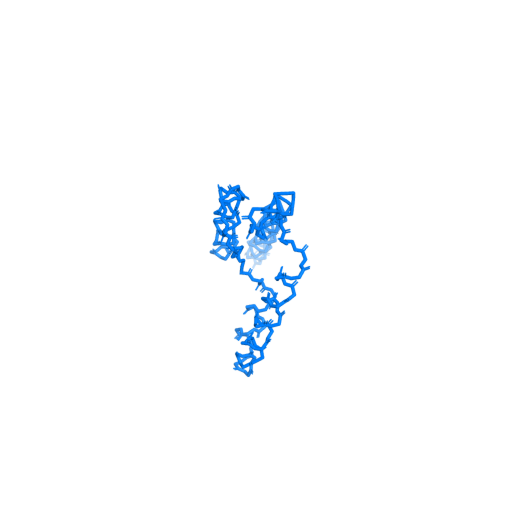.520 0.312 -26.742 1.00 91.31 101 ASN A CA 1
ATOM 807 C C . ASN A 1 101 ? 15.928 -0.863 -27.644 1.00 91.31 101 ASN A C 1
ATOM 809 O O . ASN A 1 101 ? 16.460 -0.624 -28.722 1.00 91.31 101 ASN A O 1
ATOM 813 N N . ALA A 1 102 ? 15.560 -2.100 -27.291 1.00 91.69 102 ALA A N 1
ATOM 814 C CA . ALA A 1 102 ? 15.840 -3.285 -28.108 1.00 91.69 102 ALA A CA 1
ATOM 815 C C . ALA A 1 102 ? 15.211 -3.215 -29.516 1.00 91.69 102 ALA A C 1
ATOM 817 O O . ALA A 1 102 ? 15.850 -3.573 -30.502 1.00 91.69 102 ALA A O 1
ATOM 818 N N . ILE A 1 103 ? 13.979 -2.704 -29.634 1.00 89.25 103 ILE A N 1
ATOM 819 C CA . ILE A 1 103 ? 13.311 -2.506 -30.934 1.00 89.25 103 ILE A CA 1
ATOM 820 C C . ILE A 1 103 ? 13.990 -1.399 -31.756 1.00 89.25 103 ILE A C 1
ATOM 822 O O . ILE A 1 103 ? 14.004 -1.459 -32.985 1.00 89.25 103 ILE A O 1
ATOM 826 N N . ARG A 1 104 ? 14.532 -0.370 -31.094 1.00 85.25 104 ARG A N 1
ATOM 827 C CA . ARG A 1 104 ? 15.128 0.799 -31.752 1.00 85.25 104 ARG A CA 1
ATOM 828 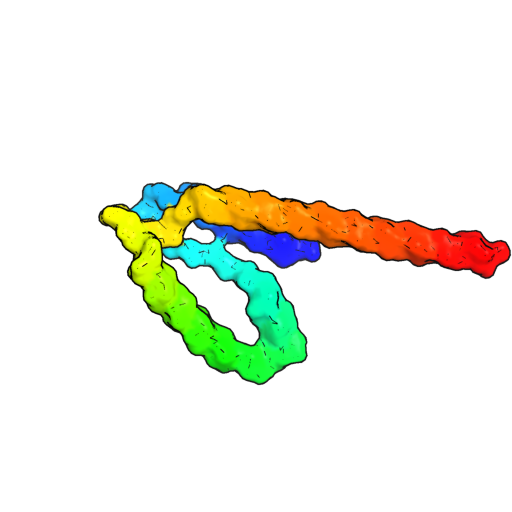C C . ARG A 1 104 ? 16.572 0.569 -32.206 1.00 85.25 104 ARG A C 1
ATOM 830 O O . ARG A 1 104 ? 16.950 1.125 -33.229 1.00 85.25 104 ARG A O 1
ATOM 837 N N . GLU A 1 105 ? 17.348 -0.222 -31.471 1.00 75.94 105 GLU A N 1
ATOM 838 C CA . GLU A 1 105 ? 18.744 -0.563 -31.797 1.00 75.94 105 GLU A CA 1
ATOM 839 C C . GLU A 1 105 ? 18.865 -1.731 -32.791 1.00 75.94 105 GLU A C 1
ATOM 841 O O . GLU A 1 105 ? 19.922 -1.929 -33.378 1.00 75.94 105 GLU A O 1
ATOM 846 N N . GLY A 1 106 ? 17.786 -2.487 -33.022 1.00 65.31 106 GLY A N 1
ATOM 847 C CA . GLY A 1 106 ? 17.747 -3.600 -33.978 1.00 65.31 106 GLY A CA 1
ATOM 848 C C . GLY A 1 106 ? 17.495 -3.224 -35.448 1.00 65.31 106 GLY A C 1
ATOM 849 O O . GLY A 1 106 ? 17.126 -4.110 -36.219 1.00 65.31 106 GLY A O 1
ATOM 850 N N . ARG A 1 107 ? 17.626 -1.947 -35.840 1.00 50.38 107 ARG A N 1
ATOM 851 C CA . ARG A 1 107 ? 17.503 -1.474 -37.235 1.00 50.38 107 ARG A CA 1
ATOM 852 C C . ARG A 1 107 ? 18.828 -0.992 -37.801 1.00 50.38 107 ARG A C 1
ATOM 854 O O . ARG A 1 107 ? 19.533 -0.264 -37.074 1.00 50.38 107 ARG A O 1
#

Sequence (107 aa):
MDRTTRRHSMLTGNLANANTPGYKRKDCDFNAVLDAENNQAEVRMKEMRERRQQMLSDRTSIRVDGSNVDLEREVMSIAETELRYQALTDMTAQYFAGLKNAIREGR

Secondary structure (DSSP, 8-state):
-HHHHHHHHHHHHHHHTTTSTTPPP----HHHHHHHHH-GGGHHHHHHHHHHHHHHHHHH---TTS----HHHHHHHHHHHHHHHHHHHHHHHHHHHHHHHHHHHT-